Protein AF-A0A2S9FCD6-F1 (afdb_monomer_lite)

pLDDT: mean 90.81, std 14.28, range [44.38, 98.75]

Secondary structure (DSSP, 8-state):
---TT-TT-------HHHHHHHHHHHHHHHHHHIIIIITTS-HHHHHHHHHHHHHHHHHHHHHHH-

Radius of gyration: 18.66 Å; chains: 1; bounding box: 48×26×38 Å

Structure (mmCIF, N/CA/C/O backbone):
data_AF-A0A2S9FCD6-F1
#
_entry.id   AF-A0A2S9FCD6-F1
#
loop_
_atom_site.group_PDB
_atom_site.id
_atom_site.type_symbol
_atom_site.label_atom_id
_atom_site.label_alt_id
_atom_site.label_comp_id
_atom_site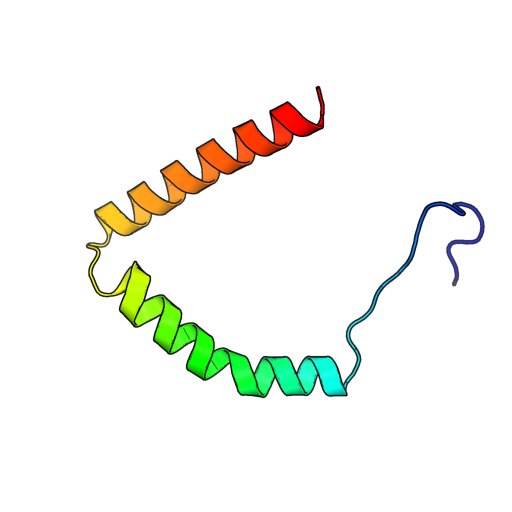.label_asym_id
_atom_site.label_entity_id
_atom_site.label_seq_id
_atom_site.pdbx_PDB_ins_code
_atom_site.Cartn_x
_atom_site.Cartn_y
_atom_site.Cartn_z
_atom_site.occupancy
_atom_site.B_iso_or_equiv
_atom_site.auth_seq_id
_atom_site.auth_comp_id
_atom_site.auth_asym_id
_atom_site.auth_atom_id
_atom_site.pdbx_PDB_model_num
ATOM 1 N N . ALA A 1 1 ? 26.080 16.717 -11.890 1.00 44.38 1 ALA A N 1
ATOM 2 C CA . ALA A 1 1 ? 27.461 16.835 -11.390 1.00 44.38 1 ALA A CA 1
ATOM 3 C C . ALA A 1 1 ? 27.582 15.863 -10.233 1.00 44.38 1 ALA A C 1
ATOM 5 O O . ALA A 1 1 ? 26.652 15.815 -9.435 1.00 44.38 1 ALA A O 1
ATOM 6 N N . GLY A 1 2 ? 28.594 14.998 -10.281 1.00 50.69 2 GLY A N 1
ATOM 7 C CA . GLY A 1 2 ? 28.758 13.861 -9.382 1.00 50.69 2 GLY A CA 1
ATOM 8 C C . GLY A 1 2 ? 29.059 14.294 -7.954 1.00 50.69 2 GLY A C 1
ATOM 9 O O . GLY A 1 2 ? 29.682 15.326 -7.722 1.00 50.69 2 GLY A O 1
ATOM 10 N N . ASP A 1 3 ? 28.550 13.492 -7.033 1.00 60.81 3 ASP A N 1
ATOM 11 C CA . ASP A 1 3 ? 28.898 13.466 -5.621 1.00 60.81 3 ASP A CA 1
ATOM 12 C C . ASP A 1 3 ? 30.320 12.895 -5.490 1.00 60.81 3 ASP A C 1
ATOM 14 O O . ASP A 1 3 ? 30.510 11.690 -5.356 1.00 60.81 3 ASP A O 1
ATOM 18 N N . ASP A 1 4 ? 31.327 13.747 -5.679 1.00 61.22 4 ASP A N 1
ATOM 19 C CA . ASP A 1 4 ? 32.735 13.332 -5.747 1.00 61.22 4 ASP A CA 1
ATOM 20 C C . ASP A 1 4 ? 33.425 13.219 -4.368 1.00 61.22 4 ASP A C 1
ATOM 22 O O . ASP A 1 4 ? 34.647 13.095 -4.333 1.00 61.22 4 ASP A O 1
ATOM 26 N N . ASP A 1 5 ? 32.707 13.206 -3.230 1.00 59.41 5 ASP A N 1
ATOM 27 C CA . ASP A 1 5 ? 33.375 13.030 -1.918 1.00 59.41 5 ASP A CA 1
ATOM 28 C C . ASP A 1 5 ? 32.611 12.238 -0.831 1.00 59.41 5 ASP A C 1
ATOM 30 O O . ASP A 1 5 ? 32.865 12.405 0.361 1.00 59.41 5 ASP A O 1
ATOM 34 N N . ASP A 1 6 ? 31.730 11.299 -1.200 1.00 65.69 6 ASP A N 1
ATOM 35 C CA . ASP A 1 6 ? 31.344 10.208 -0.286 1.00 65.69 6 ASP A CA 1
ATOM 36 C C . ASP A 1 6 ? 31.363 8.839 -0.981 1.00 65.69 6 ASP A C 1
ATOM 38 O O . ASP A 1 6 ? 30.418 8.387 -1.625 1.00 65.69 6 ASP A O 1
ATOM 42 N N . ARG A 1 7 ? 32.463 8.106 -0.785 1.00 61.41 7 ARG A N 1
ATOM 43 C CA . ARG A 1 7 ? 32.653 6.741 -1.306 1.00 61.41 7 ARG A CA 1
ATOM 44 C C . ARG A 1 7 ? 31.738 5.679 -0.672 1.00 61.41 7 ARG A C 1
ATOM 46 O O . ARG A 1 7 ? 31.877 4.501 -1.008 1.00 61.41 7 ARG A O 1
ATOM 53 N N . ARG A 1 8 ? 30.862 6.040 0.272 1.00 77.94 8 ARG A N 1
ATOM 54 C CA . ARG A 1 8 ? 29.859 5.135 0.865 1.00 77.94 8 ARG A CA 1
ATOM 55 C C . ARG A 1 8 ? 28.496 5.237 0.178 1.00 77.94 8 ARG A C 1
ATOM 57 O O . ARG A 1 8 ? 27.651 4.373 0.410 1.00 77.94 8 ARG A O 1
ATOM 64 N N . GLY A 1 9 ? 28.278 6.260 -0.649 1.00 73.88 9 GLY A N 1
ATOM 65 C CA . GLY A 1 9 ? 27.033 6.475 -1.376 1.00 73.88 9 GLY A CA 1
ATOM 66 C C . GLY A 1 9 ? 27.023 5.783 -2.738 1.00 73.88 9 GLY A C 1
ATOM 67 O O . GLY A 1 9 ? 27.985 5.854 -3.497 1.00 73.88 9 GLY A O 1
ATOM 68 N N . ALA A 1 10 ? 25.912 5.128 -3.075 1.00 84.81 10 ALA A N 1
ATOM 69 C CA . ALA A 1 10 ? 25.625 4.693 -4.438 1.00 84.81 10 ALA A CA 1
ATOM 70 C C . ALA A 1 10 ? 24.289 5.289 -4.882 1.00 84.81 10 ALA A C 1
ATOM 72 O O . ALA A 1 10 ? 23.268 5.112 -4.216 1.00 84.81 10 ALA A O 1
ATOM 73 N N . THR A 1 11 ? 24.286 5.961 -6.031 1.00 86.06 11 THR A N 1
ATOM 74 C CA . THR A 1 11 ? 23.053 6.467 -6.640 1.00 86.06 11 THR A CA 1
ATOM 75 C C . THR A 1 11 ? 22.453 5.392 -7.535 1.00 86.06 11 THR A C 1
ATOM 77 O O . THR A 1 11 ? 23.090 4.932 -8.483 1.00 86.06 11 THR A O 1
ATOM 80 N N . VAL A 1 12 ? 21.208 5.008 -7.255 1.00 90.25 12 VAL A N 1
ATOM 81 C CA . VAL A 1 12 ? 20.446 4.042 -8.055 1.00 90.25 12 VAL A CA 1
ATOM 82 C C . VAL A 1 12 ? 19.280 4.762 -8.721 1.00 90.25 12 VAL A C 1
ATOM 84 O O . VAL A 1 12 ? 18.526 5.476 -8.064 1.00 90.25 12 VAL A O 1
ATOM 87 N N . ALA A 1 13 ? 19.120 4.559 -10.029 1.00 94.31 13 ALA A N 1
ATOM 88 C CA . ALA A 1 13 ? 18.027 5.124 -10.811 1.00 94.31 13 ALA A CA 1
ATOM 89 C C . ALA A 1 13 ? 17.245 4.022 -11.533 1.00 94.31 13 ALA A C 1
ATOM 91 O O . ALA A 1 13 ? 17.817 3.030 -11.991 1.00 94.31 13 ALA A O 1
ATOM 92 N N . LEU A 1 14 ? 15.930 4.211 -11.666 1.00 96.75 14 LEU A N 1
ATOM 93 C CA . LEU A 1 14 ? 15.103 3.335 -12.491 1.00 96.75 14 LEU A CA 1
ATOM 94 C C . LEU A 1 14 ? 15.450 3.527 -13.967 1.00 96.75 14 LEU A C 1
ATOM 96 O O . LEU A 1 14 ? 15.470 4.645 -14.481 1.00 96.75 14 LEU A O 1
ATOM 100 N N . THR A 1 15 ? 15.667 2.418 -14.669 1.00 98.00 15 THR A N 1
ATOM 101 C CA . THR A 1 15 ? 15.795 2.437 -16.127 1.00 98.00 15 THR A CA 1
ATOM 102 C C . THR A 1 15 ? 14.432 2.664 -16.777 1.00 98.00 15 THR A C 1
ATOM 104 O O . THR A 1 15 ? 13.380 2.439 -16.172 1.00 98.00 15 THR A O 1
ATOM 107 N N . HIS A 1 16 ? 14.434 3.034 -18.057 1.00 98.19 16 HIS A N 1
ATOM 108 C CA . HIS A 1 16 ? 13.196 3.120 -18.830 1.00 98.19 16 HIS A CA 1
ATOM 109 C C . HIS A 1 16 ? 12.429 1.785 -18.849 1.00 98.19 16 HIS A C 1
ATOM 111 O O . HIS A 1 16 ? 11.217 1.763 -18.644 1.00 98.19 16 HIS A O 1
ATOM 117 N N . ALA A 1 17 ? 13.140 0.667 -19.035 1.00 98.31 17 ALA A N 1
ATOM 118 C CA . ALA A 1 17 ? 12.550 -0.668 -19.003 1.00 98.31 17 ALA A CA 1
ATOM 119 C C . ALA A 1 17 ? 11.963 -1.004 -17.620 1.00 98.31 17 ALA A C 1
ATOM 121 O O . ALA A 1 17 ? 10.855 -1.527 -17.540 1.00 98.31 17 ALA A O 1
ATOM 122 N N . GLY A 1 18 ? 12.654 -0.634 -16.535 1.00 98.25 18 GLY A N 1
ATOM 123 C CA . GLY A 1 18 ? 12.140 -0.787 -15.172 1.00 98.25 18 GLY A CA 1
ATOM 124 C C . GLY A 1 18 ? 10.860 0.019 -14.945 1.00 98.25 18 GLY A C 1
ATOM 125 O O . GLY A 1 18 ? 9.880 -0.498 -14.412 1.00 98.25 18 GLY A O 1
ATOM 126 N N . HIS A 1 19 ? 10.815 1.260 -15.434 1.00 98.31 19 HIS A N 1
ATOM 127 C CA . HIS A 1 19 ? 9.605 2.075 -15.367 1.00 98.31 19 HIS A CA 1
ATOM 128 C C . HIS A 1 19 ? 8.455 1.476 -16.197 1.00 98.31 19 HIS A C 1
ATOM 130 O O . HIS A 1 19 ? 7.296 1.527 -15.779 1.00 98.31 19 HIS A O 1
ATOM 136 N N . ALA A 1 20 ? 8.738 0.913 -17.374 1.00 98.44 20 ALA A N 1
ATOM 137 C CA . ALA A 1 20 ? 7.726 0.240 -18.184 1.00 98.44 20 ALA A CA 1
ATOM 138 C C . ALA A 1 20 ? 7.166 -1.001 -17.471 1.00 98.44 20 ALA A C 1
ATOM 140 O O . ALA A 1 20 ? 5.949 -1.161 -17.415 1.00 98.44 20 ALA A O 1
ATOM 141 N N . ALA A 1 21 ? 8.029 -1.812 -16.853 1.00 98.38 21 ALA A N 1
ATOM 142 C CA . ALA A 1 21 ? 7.618 -2.976 -16.074 1.00 98.38 21 ALA A CA 1
ATOM 143 C C . ALA A 1 21 ? 6.692 -2.595 -14.906 1.00 98.38 21 ALA A C 1
ATOM 145 O O . ALA A 1 21 ? 5.653 -3.228 -14.724 1.00 98.38 21 ALA A O 1
ATOM 146 N N . LEU A 1 22 ? 7.009 -1.520 -14.171 1.00 98.12 22 LEU A N 1
ATOM 147 C CA . LEU A 1 22 ? 6.141 -1.010 -13.103 1.00 98.12 22 LEU A CA 1
ATOM 148 C C . LEU A 1 22 ? 4.769 -0.584 -13.630 1.00 98.12 22 LEU A C 1
ATOM 150 O O . LEU A 1 22 ? 3.760 -0.942 -13.033 1.00 98.12 22 LEU A O 1
ATOM 154 N N . ARG A 1 23 ? 4.707 0.132 -14.763 1.00 98.25 23 ARG A N 1
ATOM 155 C CA . ARG A 1 23 ? 3.420 0.528 -15.364 1.00 98.25 23 ARG A CA 1
ATOM 156 C C . ARG A 1 23 ? 2.574 -0.676 -15.765 1.00 98.25 23 ARG A C 1
ATOM 158 O O . ARG A 1 23 ? 1.365 -0.639 -15.577 1.00 98.25 23 ARG A O 1
ATOM 165 N N . THR A 1 24 ? 3.198 -1.726 -16.292 1.00 98.44 24 THR A N 1
ATOM 166 C CA . THR A 1 24 ? 2.497 -2.962 -16.660 1.00 98.44 24 THR A CA 1
ATOM 167 C C . THR A 1 24 ? 1.990 -3.714 -15.429 1.00 98.44 24 THR A C 1
ATOM 169 O O . THR A 1 24 ? 0.873 -4.218 -15.444 1.00 98.44 24 THR A O 1
ATOM 172 N N . ALA A 1 25 ? 2.784 -3.785 -14.357 1.00 98.19 25 ALA A N 1
ATOM 173 C CA . ALA A 1 25 ? 2.433 -4.543 -13.156 1.00 98.19 25 ALA A CA 1
ATOM 174 C C . ALA A 1 25 ? 1.458 -3.807 -12.218 1.00 98.19 25 ALA A C 1
ATOM 176 O O . ALA A 1 25 ? 0.684 -4.456 -11.515 1.00 98.19 25 ALA A O 1
ATOM 177 N N . ALA A 1 26 ? 1.491 -2.470 -12.189 1.00 98.25 26 ALA A N 1
ATOM 178 C CA . ALA A 1 26 ? 0.762 -1.672 -11.205 1.00 98.25 26 ALA A CA 1
ATOM 179 C C . ALA A 1 26 ? -0.756 -1.936 -11.172 1.00 98.25 26 ALA A C 1
ATOM 181 O O . ALA A 1 26 ? -1.260 -2.125 -10.067 1.00 98.25 26 ALA A O 1
ATOM 182 N N . PRO A 1 27 ? -1.493 -2.015 -12.302 1.00 98.38 27 PRO A N 1
ATOM 183 C CA . PRO A 1 27 ? -2.936 -2.259 -12.259 1.00 98.38 27 PRO A CA 1
ATOM 184 C C . PRO A 1 27 ? -3.290 -3.585 -11.575 1.00 98.38 27 PRO A C 1
ATOM 186 O O . PRO A 1 27 ? -4.056 -3.592 -10.615 1.00 98.38 27 PRO A O 1
ATOM 189 N N . GLY A 1 28 ? -2.652 -4.687 -11.989 1.00 98.50 28 GLY A N 1
ATOM 190 C CA . GLY A 1 28 ? -2.897 -6.005 -11.393 1.00 98.50 28 GLY A CA 1
ATOM 191 C C . GLY A 1 28 ? -2.448 -6.089 -9.932 1.00 98.50 28 GLY A C 1
ATOM 192 O O . GLY A 1 28 ? -3.099 -6.732 -9.113 1.00 98.50 28 GLY A O 1
ATOM 193 N N . HIS A 1 29 ? -1.367 -5.393 -9.567 1.00 98.44 29 HIS A N 1
ATOM 194 C CA . HIS A 1 29 ? -0.948 -5.298 -8.170 1.00 98.44 29 HIS A CA 1
ATOM 195 C C . HIS A 1 29 ? -1.976 -4.548 -7.308 1.00 98.44 29 HIS A C 1
ATOM 197 O O . HIS A 1 29 ? -2.290 -4.999 -6.208 1.00 98.44 29 HIS A O 1
ATOM 203 N N . VAL A 1 30 ? -2.525 -3.437 -7.810 1.00 98.56 30 VAL A N 1
ATOM 204 C CA . VAL A 1 30 ? -3.555 -2.656 -7.109 1.00 98.56 30 VAL A CA 1
ATOM 205 C C . VAL A 1 30 ? -4.821 -3.483 -6.909 1.00 98.56 30 VAL A C 1
ATOM 207 O O . VAL A 1 30 ? -5.349 -3.502 -5.801 1.00 98.56 30 VAL A O 1
ATOM 210 N N . GLU A 1 31 ? -5.284 -4.197 -7.936 1.00 98.62 31 GLU A N 1
ATOM 211 C CA . GLU A 1 31 ? -6.455 -5.079 -7.830 1.00 98.62 31 GLU A CA 1
ATOM 212 C C . GLU A 1 31 ? -6.261 -6.168 -6.768 1.00 98.62 31 GLU A C 1
ATOM 214 O O . GLU A 1 31 ? -7.134 -6.387 -5.923 1.00 98.62 31 GLU A O 1
ATOM 219 N N . LEU A 1 32 ? -5.091 -6.813 -6.758 1.00 98.50 32 LEU A N 1
ATOM 220 C CA . LEU A 1 32 ? -4.767 -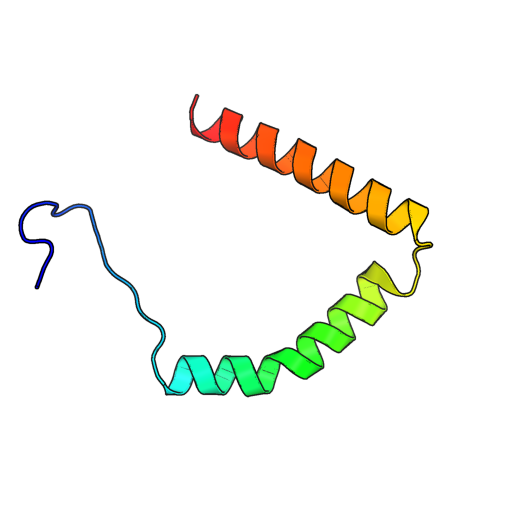7.839 -5.770 1.00 98.50 32 LEU A CA 1
ATOM 221 C C . LEU A 1 32 ? -4.767 -7.274 -4.345 1.00 98.50 32 LEU A C 1
ATOM 223 O O . LEU A 1 32 ? -5.392 -7.842 -3.451 1.00 98.50 32 LEU A O 1
ATOM 227 N N . VAL A 1 33 ? -4.081 -6.152 -4.125 1.00 98.31 33 VAL A N 1
ATOM 228 C CA . VAL A 1 33 ? -3.990 -5.525 -2.800 1.00 98.31 33 VAL A CA 1
ATOM 229 C C . VAL A 1 33 ? -5.364 -5.057 -2.327 1.00 98.31 33 VAL A C 1
ATOM 231 O O . VAL A 1 33 ? -5.727 -5.299 -1.178 1.00 98.31 33 VAL A O 1
ATOM 234 N N . ARG A 1 34 ? -6.152 -4.438 -3.211 1.00 98.25 34 ARG A N 1
ATOM 235 C CA . ARG A 1 34 ? -7.506 -3.978 -2.902 1.00 98.25 34 ARG A CA 1
ATOM 236 C C . ARG A 1 34 ? -8.405 -5.131 -2.464 1.00 98.25 34 ARG A C 1
ATOM 238 O O . ARG A 1 34 ? -8.941 -5.083 -1.362 1.00 98.25 34 ARG A O 1
ATOM 245 N N . SER A 1 35 ? -8.485 -6.181 -3.276 1.00 98.31 35 SER A N 1
ATOM 246 C CA . SER A 1 35 ? -9.351 -7.336 -3.001 1.00 98.31 35 SER A CA 1
ATOM 247 C C . SER A 1 35 ? -8.930 -8.137 -1.771 1.00 98.31 35 SER A C 1
ATOM 249 O O . SER A 1 35 ? -9.777 -8.666 -1.057 1.00 98.31 35 SER A O 1
ATOM 251 N N . THR A 1 36 ? -7.626 -8.227 -1.505 1.00 98.00 36 THR A N 1
ATOM 252 C CA . THR A 1 36 ? -7.106 -9.062 -0.414 1.00 98.00 36 THR A CA 1
ATOM 253 C C . THR A 1 36 ? -7.082 -8.332 0.924 1.00 98.00 36 THR A C 1
ATOM 255 O O . THR A 1 36 ? -7.280 -8.958 1.962 1.00 98.00 36 THR A O 1
ATOM 258 N N . VAL A 1 37 ? -6.805 -7.025 0.920 1.00 96.56 37 VAL A N 1
ATOM 259 C CA . VAL A 1 37 ? -6.568 -6.258 2.151 1.00 96.56 37 VAL A CA 1
ATOM 260 C C . VAL A 1 37 ? -7.718 -5.308 2.467 1.00 96.56 37 VAL A C 1
ATOM 262 O O . VAL A 1 37 ? -8.086 -5.198 3.630 1.00 96.56 37 VAL A O 1
ATOM 265 N N . PHE A 1 38 ? -8.277 -4.615 1.470 1.00 98.06 38 PHE A N 1
ATOM 266 C CA . PHE A 1 38 ? -9.123 -3.439 1.710 1.00 98.06 38 PHE A CA 1
ATOM 267 C C . PHE A 1 38 ? -10.620 -3.681 1.512 1.00 98.06 38 PHE A C 1
ATOM 269 O O . PHE A 1 38 ? -11.404 -3.179 2.308 1.00 98.06 38 PHE A O 1
ATOM 276 N N . ASP A 1 39 ? -11.035 -4.461 0.511 1.00 97.94 39 ASP A N 1
ATOM 277 C CA . ASP A 1 39 ? -12.463 -4.655 0.195 1.00 97.94 39 ASP A CA 1
ATOM 278 C C . ASP A 1 39 ? -13.251 -5.337 1.335 1.00 97.94 39 ASP A C 1
ATOM 280 O O . ASP A 1 39 ? -14.477 -5.253 1.381 1.00 97.94 39 ASP A O 1
ATOM 284 N N . GLY A 1 40 ? -12.558 -6.002 2.266 1.00 97.25 40 GLY A N 1
ATOM 285 C CA . GLY A 1 40 ? -13.150 -6.608 3.461 1.00 97.25 40 GLY A CA 1
ATOM 286 C C . GLY A 1 40 ? -13.207 -5.704 4.697 1.00 97.25 40 GLY A C 1
ATOM 287 O O . GLY A 1 40 ? -13.684 -6.165 5.730 1.00 97.25 40 GLY A O 1
ATOM 288 N N . LEU A 1 41 ? -12.705 -4.467 4.625 1.00 98.38 41 LEU A N 1
ATOM 289 C CA . LEU A 1 41 ? -12.606 -3.550 5.763 1.00 98.38 41 LEU A CA 1
ATOM 290 C C . LEU A 1 41 ? -13.558 -2.364 5.605 1.00 98.38 41 LEU A C 1
ATOM 292 O O . LEU A 1 41 ? -13.602 -1.719 4.555 1.00 98.38 41 LEU A O 1
ATOM 296 N N . SER A 1 42 ? -14.258 -2.020 6.684 1.00 98.50 42 SER A N 1
ATOM 297 C CA . SER A 1 42 ? -14.955 -0.735 6.796 1.00 98.50 42 SER A CA 1
ATOM 298 C C . SER A 1 42 ? -13.974 0.444 6.811 1.00 98.50 42 SER A C 1
ATOM 300 O O . SER A 1 42 ? -12.781 0.279 7.080 1.00 98.50 42 SER A O 1
ATOM 302 N N . ASP A 1 43 ? -14.474 1.653 6.560 1.00 98.31 43 ASP A N 1
ATOM 303 C CA . ASP A 1 43 ? -13.650 2.870 6.548 1.00 98.31 43 ASP A CA 1
ATOM 304 C C . ASP A 1 43 ? -12.925 3.095 7.891 1.00 98.31 43 ASP A C 1
ATOM 306 O O . ASP A 1 43 ? -11.732 3.410 7.915 1.00 98.31 43 ASP A O 1
ATOM 310 N N . ASP A 1 44 ? -13.610 2.844 9.013 1.00 98.69 44 ASP A N 1
ATOM 311 C CA . ASP A 1 44 ? -13.034 2.954 10.359 1.00 98.69 44 ASP A CA 1
ATOM 312 C C . ASP A 1 44 ? -11.917 1.920 10.590 1.00 98.69 44 ASP A C 1
ATOM 314 O O . ASP A 1 44 ? -10.877 2.233 11.179 1.00 98.69 44 ASP A O 1
ATOM 318 N N . GLU A 1 45 ? -12.087 0.691 10.094 1.00 98.69 45 GLU A N 1
ATOM 319 C CA . GLU A 1 45 ? -11.070 -0.362 10.188 1.00 98.69 45 GLU A CA 1
ATOM 320 C C . GLU A 1 45 ? -9.849 -0.059 9.313 1.00 98.69 45 GLU A C 1
ATOM 322 O O . GLU A 1 45 ? -8.717 -0.286 9.744 1.00 98.69 45 GLU A O 1
ATOM 327 N N . GLN A 1 46 ? -10.044 0.508 8.118 1.00 98.50 46 GLN A N 1
ATOM 328 C CA . GLN A 1 46 ? -8.938 0.958 7.265 1.00 98.50 46 GLN A CA 1
ATOM 329 C C . GLN A 1 46 ? -8.136 2.078 7.939 1.00 98.50 46 GLN A C 1
ATOM 331 O O . GLN A 1 46 ? -6.899 2.055 7.930 1.00 98.50 46 GLN A O 1
ATOM 336 N N . GLN A 1 47 ? -8.819 3.029 8.582 1.00 98.50 47 GLN A N 1
ATOM 337 C CA . GLN A 1 47 ? -8.166 4.082 9.357 1.00 98.50 47 GLN A CA 1
ATOM 338 C C . GLN A 1 47 ? -7.380 3.500 10.541 1.00 98.50 47 GLN A C 1
ATOM 340 O O . GLN A 1 47 ? -6.213 3.851 10.745 1.00 98.50 47 GLN A O 1
ATOM 345 N N . ALA A 1 48 ? -7.983 2.580 11.298 1.00 98.62 48 ALA A N 1
ATOM 346 C CA . ALA A 1 48 ? -7.323 1.909 12.414 1.00 98.62 48 ALA A CA 1
ATOM 347 C C . ALA A 1 48 ? -6.090 1.108 11.960 1.00 98.62 48 ALA A C 1
ATOM 349 O O . ALA A 1 48 ? -5.041 1.166 12.609 1.00 98.62 48 ALA A O 1
ATOM 350 N N . PHE A 1 49 ? -6.177 0.418 10.818 1.00 98.31 49 PHE A N 1
ATOM 351 C CA . PHE A 1 49 ? -5.054 -0.300 10.218 1.00 98.31 49 PHE A CA 1
ATOM 352 C C . PHE A 1 49 ? -3.889 0.643 9.890 1.00 98.31 49 PHE A C 1
ATOM 354 O O . PHE A 1 49 ? -2.744 0.363 10.256 1.00 98.31 49 PHE A O 1
ATOM 361 N N . GLY A 1 50 ? -4.173 1.798 9.279 1.00 98.19 50 GLY A N 1
ATOM 362 C CA . GLY A 1 50 ? -3.164 2.823 9.000 1.00 98.19 50 GLY A CA 1
ATOM 363 C C . GLY A 1 50 ? -2.453 3.325 10.262 1.00 98.19 50 GLY A C 1
ATOM 364 O O . GLY A 1 50 ? -1.221 3.401 10.290 1.00 98.19 50 GLY A O 1
ATOM 365 N N . ILE A 1 51 ? -3.210 3.596 11.332 1.00 98.75 51 ILE A N 1
ATOM 366 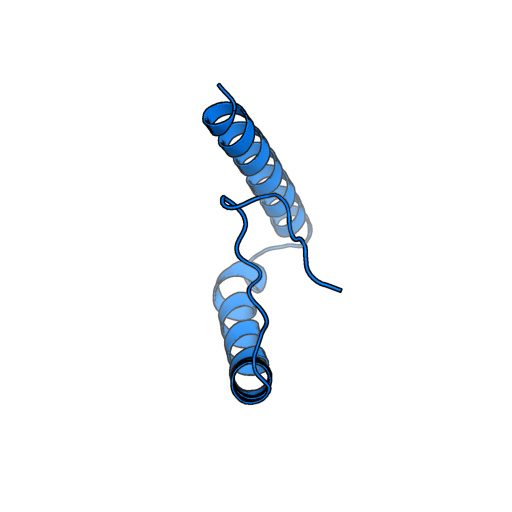C CA . ILE A 1 51 ? -2.668 4.018 12.636 1.00 98.75 51 ILE A CA 1
ATOM 367 C C . ILE A 1 51 ? -1.742 2.940 13.217 1.00 98.75 51 ILE A C 1
ATOM 369 O O . ILE A 1 51 ? -0.629 3.245 13.655 1.00 98.75 51 ILE A O 1
ATOM 373 N N . ALA A 1 52 ? -2.168 1.675 13.189 1.00 98.56 52 ALA A N 1
ATOM 374 C CA . ALA A 1 52 ? -1.379 0.563 13.711 1.00 98.56 52 ALA A CA 1
ATOM 375 C C . ALA A 1 52 ? -0.051 0.393 12.953 1.00 98.56 52 ALA A C 1
ATOM 377 O O . ALA A 1 52 ? 1.010 0.285 13.576 1.00 98.56 52 ALA A O 1
ATOM 378 N N . VAL A 1 53 ? -0.084 0.422 11.615 1.00 98.38 53 VAL A N 1
ATOM 379 C CA . VAL A 1 53 ? 1.124 0.313 10.778 1.00 98.38 53 VAL A CA 1
ATOM 380 C 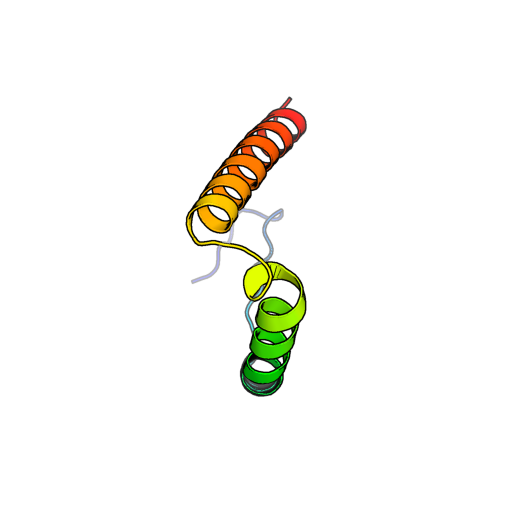C . VAL A 1 53 ? 2.085 1.475 11.039 1.00 98.38 53 VAL A C 1
ATOM 382 O O . VAL A 1 53 ? 3.291 1.247 11.163 1.00 98.38 53 VAL A O 1
ATOM 385 N N . ALA A 1 54 ? 1.577 2.704 11.177 1.00 98.38 54 ALA A N 1
ATOM 386 C CA . ALA A 1 54 ? 2.402 3.872 11.481 1.00 98.38 54 ALA A CA 1
ATOM 387 C C . ALA A 1 54 ? 3.159 3.710 12.811 1.00 98.38 54 ALA A C 1
ATOM 389 O O . ALA A 1 54 ? 4.385 3.845 12.837 1.00 98.38 54 ALA A O 1
ATOM 390 N N . ALA A 1 55 ? 2.462 3.315 13.881 1.00 98.25 55 ALA A N 1
ATOM 391 C CA . ALA A 1 55 ? 3.073 3.090 15.192 1.00 98.25 55 ALA A CA 1
ATOM 39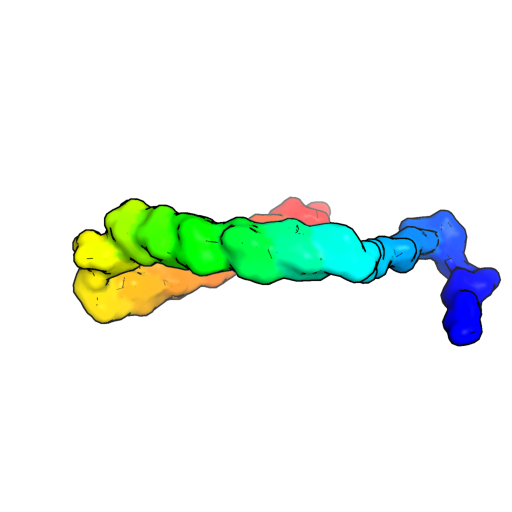2 C C . ALA A 1 55 ? 4.142 1.977 15.164 1.00 98.25 55 ALA A C 1
ATOM 394 O O . ALA A 1 55 ? 5.197 2.087 15.796 1.00 98.25 55 ALA A O 1
ATOM 395 N N . ILE A 1 56 ? 3.908 0.903 14.400 1.00 98.12 56 ILE A N 1
ATOM 396 C CA . ILE A 1 56 ? 4.894 -0.173 14.213 1.00 98.12 56 ILE A CA 1
ATOM 397 C C . ILE A 1 56 ? 6.141 0.355 13.492 1.00 98.12 56 ILE A C 1
ATOM 399 O O . ILE A 1 56 ? 7.265 0.078 13.920 1.00 98.12 56 ILE A O 1
ATOM 403 N N . LEU A 1 57 ? 5.968 1.133 12.419 1.00 97.56 57 LEU A N 1
ATOM 404 C CA . LEU A 1 57 ? 7.080 1.702 11.653 1.00 97.56 57 LEU A CA 1
ATOM 405 C C . LEU A 1 57 ? 7.936 2.657 12.488 1.00 97.56 57 LEU A C 1
ATOM 407 O O . LEU A 1 57 ? 9.162 2.629 12.366 1.00 97.56 57 LEU A O 1
ATOM 411 N N . GLU A 1 58 ? 7.321 3.475 13.343 1.00 97.75 58 GLU A N 1
ATOM 412 C CA . GLU A 1 58 ? 8.038 4.347 14.281 1.00 97.75 58 GLU A CA 1
ATOM 413 C C . GLU A 1 58 ? 8.945 3.540 15.211 1.00 97.75 58 GLU A C 1
ATOM 415 O O . GLU A 1 58 ? 10.141 3.825 15.316 1.00 97.75 58 GLU A O 1
ATOM 420 N N . ARG A 1 59 ? 8.417 2.465 15.805 1.00 96.56 59 ARG A N 1
ATOM 421 C CA . ARG A 1 59 ? 9.195 1.582 16.686 1.00 96.56 59 ARG A CA 1
ATOM 422 C C . ARG A 1 59 ? 10.329 0.884 15.938 1.00 96.56 59 ARG A C 1
ATOM 424 O O . ARG A 1 59 ? 11.452 0.871 16.426 1.00 96.56 59 ARG A O 1
ATOM 431 N N . LEU A 1 60 ? 10.074 0.365 14.734 1.00 97.00 60 LEU A N 1
ATOM 432 C CA . LEU A 1 60 ? 11.101 -0.284 13.907 1.00 97.00 60 LEU A CA 1
ATOM 433 C C . LEU A 1 60 ? 12.236 0.663 13.496 1.00 97.00 60 LEU A C 1
ATOM 435 O O . LEU A 1 60 ? 13.368 0.220 13.296 1.00 97.00 60 LEU A O 1
ATOM 439 N N . ARG A 1 61 ? 11.942 1.951 13.302 1.00 95.62 61 ARG A N 1
ATOM 440 C CA . ARG A 1 61 ? 12.960 2.972 13.015 1.00 95.62 61 ARG A CA 1
ATOM 441 C C . ARG A 1 61 ? 13.762 3.303 14.265 1.00 95.62 61 ARG A C 1
ATOM 443 O O . ARG A 1 61 ? 14.986 3.315 14.190 1.00 95.62 61 ARG A O 1
ATOM 450 N N . ALA A 1 62 ? 13.088 3.485 15.399 1.00 91.81 62 ALA A N 1
ATOM 451 C CA . ALA A 1 62 ? 13.745 3.714 16.680 1.00 91.81 62 ALA A CA 1
ATOM 452 C C . ALA A 1 62 ? 14.710 2.567 17.032 1.00 91.81 62 ALA A C 1
ATOM 454 O O . ALA A 1 62 ? 15.851 2.833 17.382 1.00 91.81 62 ALA A O 1
ATOM 455 N N . SER A 1 63 ? 14.305 1.308 16.823 1.00 86.69 63 SER A N 1
ATOM 456 C CA . SER A 1 63 ? 15.143 0.124 17.081 1.00 86.69 63 SER A CA 1
ATOM 457 C C . SER A 1 63 ? 16.339 -0.053 16.140 1.00 86.69 63 SER A C 1
ATOM 459 O O . SER A 1 63 ? 17.206 -0.867 16.429 1.00 86.69 63 SER A O 1
ATOM 461 N N . ARG A 1 64 ? 16.378 0.635 14.992 1.00 78.00 64 ARG A N 1
ATOM 462 C CA . ARG A 1 64 ? 17.524 0.603 14.062 1.00 78.00 64 ARG A CA 1
ATOM 463 C C . ARG A 1 64 ? 18.507 1.754 14.276 1.00 78.00 64 ARG A C 1
ATOM 465 O O . ARG A 1 64 ? 19.611 1.691 13.747 1.00 78.00 64 ARG A O 1
ATOM 472 N N . GLY A 1 65 ? 18.085 2.804 14.983 1.00 64.44 65 GLY A N 1
ATOM 473 C CA . GLY A 1 65 ? 18.921 3.949 15.355 1.00 64.44 65 GLY A CA 1
ATOM 474 C C . GLY A 1 65 ? 19.512 3.865 16.766 1.00 64.44 65 GLY A C 1
ATOM 475 O O . GLY A 1 65 ? 20.322 4.718 17.118 1.00 64.44 65 GLY A O 1
ATOM 476 N N . SER A 1 66 ? 19.096 2.870 17.556 1.00 52.72 66 SER A N 1
ATOM 477 C CA . SER A 1 66 ? 19.652 2.480 18.861 1.00 52.72 66 SER A CA 1
ATOM 478 C C . SER A 1 66 ? 20.628 1.321 18.721 1.00 52.72 66 SER A C 1
ATOM 480 O O . SER A 1 66 ? 21.698 1.373 19.359 1.00 52.72 66 SER A O 1
#

Sequence (66 aa):
AGDDDDRRGATVALTHAGHAALRTAAPGHVELVRSTVFDGLSDDEQQAFGIAVAAILERLRASRGS

Foldseek 3Di:
DDPPPDPV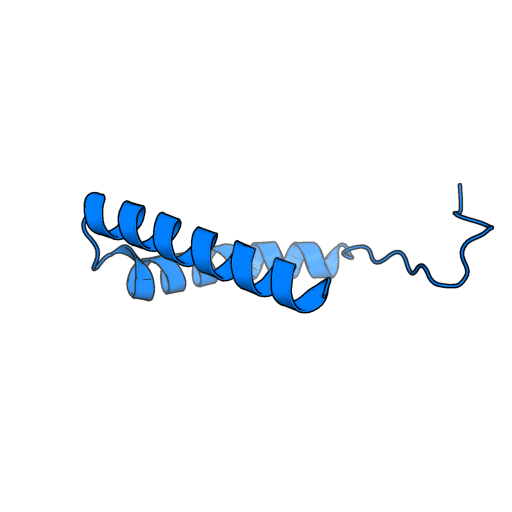DDDDDQDPVNVVVCVVCVVVVCVVCCVPPPPPDDPVRVVVVVVVVVVVVVVVVVVVVD